Protein 4ES2 (pdb70)

Solvent-accessible surface area: 6005 Å² total; per-residue (Å²): 192,97,36,34,0,43,1,40,6,101,28,158,68,150,30,0,90,72,20,22,143,62,0,12,160,7,0,130,100,47,28,126,100,37,94,86,24,28,1,51,0,104,0,42,80,107,61,8,72,57,1,73,106,75,0,61,89,41,26,44,123,170,131,15,56,34,150,57,90,161,60,59,161,87,208,103,144,99,145,65,82,153,50,133

Sequence (84 aa):
HMMLVLITYDVQSMGGTKRLRKVAKACQNYGQRVQNSVFECIVDSTQLTSLKLELTSLIDEEKDSLRIYRLGYTKVEHIGAKPS

Structure (mmCIF, N/CA/C/O backbone):
data_4ES2
#
_entry.id   4ES2
#
_cell.length_a   66.078
_cell.length_b   33.509
_cell.length_c   39.163
_cell.angle_alpha   90.000
_cell.angle_beta   90.000
_cell.angle_gamma   90.000
#
_symmetry.space_group_name_H-M   'P 21 21 2'
#
loop_
_entity.id
_entity.type
_entity.pdbx_description
1 polymer 'BH0342 protein'
2 water water
#
loop_
_atom_site.group_PDB
_atom_site.id
_atom_site.type_symbol
_atom_site.label_atom_id
_atom_site.label_alt_id
_atom_site.label_comp_id
_atom_site.label_asym_id
_atom_site.label_entity_id
_atom_site.label_seq_id
_atom_site.pdbx_PDB_ins_code
_atom_site.Cartn_x
_atom_site.Cartn_y
_atom_site.Cartn_z
_atom_site.occupancy
_atom_site.B_iso_or_equiv
_atom_site.auth_seq_id
_atom_site.auth_comp_id
_atom_site.auth_asym_id
_atom_site.auth_atom_id
_atom_site.pdbx_PDB_model_num
ATOM 1 N N . HIS A 1 3 ? 12.478 -3.835 33.192 1.00 43.02 -1 HIS A N 1
ATOM 2 C CA . HIS A 1 3 ? 13.596 -4.441 32.465 1.00 32.43 -1 HIS A CA 1
ATOM 3 C C . HIS A 1 3 ? 13.264 -4.625 30.970 1.00 27.24 -1 HIS A C 1
ATOM 4 O O . HIS A 1 3 ? 13.807 -3.907 30.144 1.00 28.13 -1 HIS A O 1
ATOM 11 N N . MET A 1 4 ? 12.356 -5.530 30.619 1.00 24.59 0 MET A N 1
ATOM 12 C CA . MET A 1 4 ? 11.931 -5.668 29.220 1.00 22.86 0 MET A CA 1
ATOM 13 C C . MET A 1 4 ? 10.675 -4.838 28.925 1.00 21.54 0 MET A C 1
ATOM 14 O O . MET A 1 4 ? 9.809 -4.685 29.78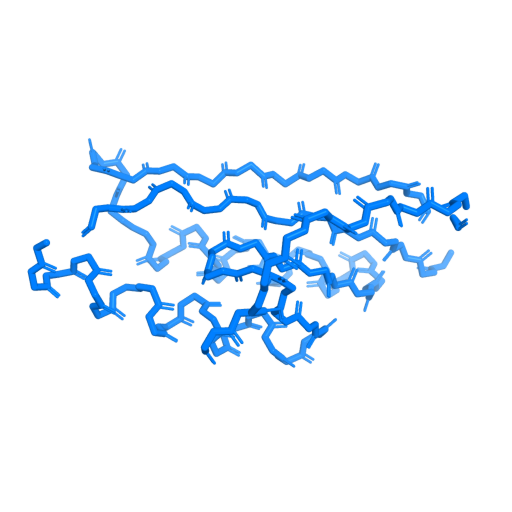6 1.00 31.43 0 MET A O 1
ATOM 19 N N . MET A 1 5 ? 10.571 -4.333 27.700 1.00 14.55 1 MET A N 1
ATOM 20 C CA . MET A 1 5 ? 9.437 -3.527 27.232 1.00 17.78 1 MET A CA 1
ATOM 21 C C . MET A 1 5 ? 8.827 -4.143 25.979 1.00 16.30 1 MET A C 1
ATOM 22 O O . MET A 1 5 ? 9.554 -4.599 25.104 1.00 17.66 1 MET A O 1
ATOM 27 N N . LEU A 1 6 ? 7.503 -4.148 25.872 1.00 16.35 2 LEU A N 1
ATOM 28 C CA . LEU A 1 6 ? 6.866 -4.418 24.582 1.00 14.68 2 LEU A CA 1
ATOM 29 C C . LEU A 1 6 ? 6.734 -3.113 23.806 1.00 13.53 2 LEU A C 1
ATOM 30 O O . LEU A 1 6 ? 6.226 -2.114 24.319 1.00 15.77 2 LEU A O 1
ATOM 35 N N . VAL A 1 7 ? 7.185 -3.143 22.561 1.00 12.71 3 VAL A N 1
ATOM 36 C CA . VAL A 1 7 ? 7.154 -1.987 21.692 1.00 13.67 3 VAL A CA 1
ATOM 37 C C . VAL A 1 7 ? 6.441 -2.361 20.392 1.00 12.53 3 VAL A C 1
ATOM 38 O O . VAL A 1 7 ? 6.725 -3.394 19.763 1.00 15.00 3 VAL A O 1
ATOM 51 N N . LEU A 1 8 ? 5.518 -1.499 19.997 1.00 11.43 4 LEU A N 1
ATOM 52 C CA . LEU A 1 8 ? 4.800 -1.634 18.732 1.00 12.85 4 LEU A CA 1
ATOM 53 C C . LEU A 1 8 ? 5.331 -0.613 17.729 1.00 11.68 4 LEU A C 1
ATOM 54 O O . LEU A 1 8 ? 5.430 0.581 18.027 1.00 12.91 4 LEU A O 1
ATOM 70 N N . ILE A 1 9 ? 5.690 -1.086 16.542 1.00 12.09 5 ILE A N 1
ATOM 71 C CA . ILE A 1 9 ? 6.231 -0.225 15.498 1.00 13.20 5 ILE A CA 1
ATOM 72 C C . ILE A 1 9 ? 5.308 -0.284 14.289 1.00 11.10 5 ILE A C 1
ATOM 73 O O . ILE A 1 9 ? 5.044 -1.362 13.738 1.00 12.27 5 ILE A O 1
ATOM 89 N N . THR A 1 10 ? 4.764 0.868 13.923 1.00 11.21 6 THR A N 1
ATOM 90 C CA . THR A 1 10 ? 3.851 0.972 12.788 1.00 10.96 6 THR A CA 1
ATOM 91 C C . THR A 1 10 ? 4.524 1.798 11.680 1.00 11.92 6 THR A C 1
ATOM 92 O O . THR A 1 10 ? 4.906 2.958 11.877 1.00 11.81 6 THR A O 1
ATOM 103 N N . TYR A 1 11 ? 4.701 1.176 10.520 1.00 11.27 7 TYR A N 1
ATOM 104 C CA . TYR A 1 11 ? 5.448 1.770 9.406 1.00 11.04 7 TYR A CA 1
ATOM 105 C C . TYR A 1 11 ? 4.501 2.094 8.246 1.00 12.46 7 TYR A C 1
ATOM 106 O O . TYR A 1 11 ? 3.876 1.199 7.670 1.00 15.03 7 TYR A O 1
ATOM 124 N N . ASP A 1 12 ? 4.368 3.386 7.957 1.00 13.32 8 ASP A N 1
ATOM 125 C CA . ASP A 1 12 ? 3.527 3.877 6.873 1.00 13.03 8 ASP A CA 1
ATOM 126 C C . ASP A 1 12 ? 4.446 4.130 5.675 1.00 15.84 8 ASP A C 1
ATOM 127 O O . ASP A 1 12 ? 5.166 5.124 5.617 1.00 16.54 8 ASP A O 1
ATOM 132 N N . VAL A 1 13 ? 4.417 3.202 4.730 1.00 17.81 9 VAL A N 1
ATOM 133 C CA . VAL A 1 13 ? 5.271 3.220 3.554 1.00 19.20 9 VAL A CA 1
ATOM 134 C C . VAL A 1 13 ? 4.413 2.848 2.331 1.00 31.90 9 VAL A C 1
ATOM 135 O O . VAL A 1 13 ? 3.537 1.990 2.425 1.00 31.37 9 VAL A O 1
ATOM 139 N N . GLN A 1 14 ? 4.671 3.461 1.178 1.00 33.47 10 GLN A N 1
ATOM 140 C CA . GLN A 1 14 ? 3.945 3.089 -0.037 1.00 36.53 10 GLN A CA 1
ATOM 141 C C . GLN A 1 14 ? 4.580 1.884 -0.737 1.00 38.07 10 GLN A C 1
ATOM 142 O O . GLN A 1 14 ? 5.638 2.004 -1.361 1.00 39.18 10 GLN A O 1
ATOM 148 N N . SER A 1 17 ? 5.575 1.849 -4.566 1.00 44.92 13 SER A N 1
ATOM 149 C CA . SER A 1 17 ? 6.807 2.287 -5.213 1.00 44.29 13 SER A CA 1
ATOM 150 C C . SER A 1 17 ? 7.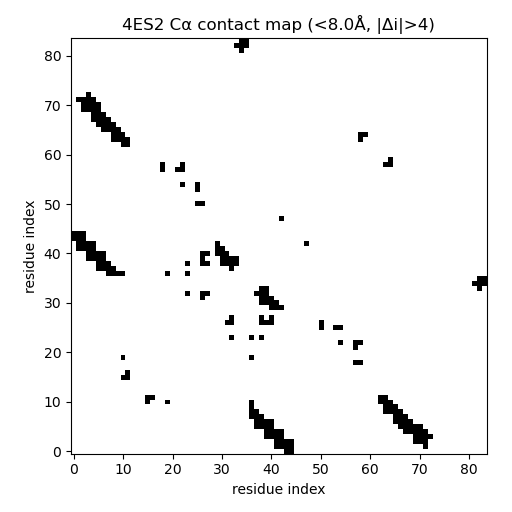960 1.323 -4.982 1.00 41.93 13 SER A C 1
ATOM 151 O O . SER A 1 17 ? 7.934 0.499 -4.075 1.00 44.07 13 SER A O 1
ATOM 154 N N . MET A 1 18 ? 8.975 1.437 -5.823 1.00 42.59 14 MET A N 1
ATOM 155 C CA . MET A 1 18 ? 10.112 0.542 -5.745 1.00 39.98 14 MET A CA 1
ATOM 156 C C . MET A 1 18 ? 10.939 0.800 -4.497 1.00 35.70 14 MET A C 1
ATOM 157 O O . MET A 1 18 ? 11.291 -0.126 -3.781 1.00 37.16 14 MET A O 1
ATOM 162 N N . GLY A 1 19 ? 11.240 2.062 -4.237 1.00 34.14 15 GLY A N 1
ATOM 163 C CA . GLY A 1 19 ? 11.989 2.406 -3.049 1.00 25.64 15 GLY A CA 1
ATOM 164 C C . GLY A 1 19 ? 11.252 1.951 -1.806 1.00 23.48 15 GLY A C 1
ATOM 165 O O . GLY A 1 19 ? 11.852 1.427 -0.878 1.00 21.90 15 GLY A O 1
ATOM 166 N N . GLY A 1 20 ? 9.942 2.160 -1.793 1.00 24.29 16 GLY A N 1
ATOM 167 C CA . GLY A 1 20 ? 9.123 1.793 -0.655 1.00 20.86 16 GLY A CA 1
ATOM 168 C C . GLY A 1 20 ? 9.212 0.317 -0.340 1.00 19.31 16 GLY A C 1
ATOM 169 O O . GLY A 1 20 ? 9.406 -0.070 0.799 1.00 18.97 16 GLY A O 1
ATOM 170 N N . THR A 1 21 ? 9.075 -0.508 -1.368 1.00 23.37 17 THR A N 1
ATOM 171 C CA . THR A 1 21 ? 9.190 -1.956 -1.201 1.00 22.06 17 THR A CA 1
ATOM 172 C C . THR A 1 21 ? 10.569 -2.333 -0.630 1.00 18.78 17 THR A C 1
ATOM 173 O O . THR A 1 21 ? 10.687 -3.194 0.245 1.00 20.12 17 THR A O 1
ATOM 184 N N . LYS A 1 22 ? 11.613 -1.674 -1.113 1.00 21.56 18 LYS A N 1
ATOM 185 C CA . LYS A 1 22 ? 12.956 -1.947 -0.618 1.00 21.59 18 LYS A CA 1
ATOM 186 C C . LYS A 1 22 ? 13.108 -1.537 0.848 1.00 17.36 18 LYS A C 1
ATOM 187 O O . LYS A 1 22 ? 13.676 -2.265 1.656 1.00 18.88 18 LYS A O 1
ATOM 193 N N . ARG A 1 23 ? 12.586 -0.373 1.197 1.00 16.22 19 ARG A N 1
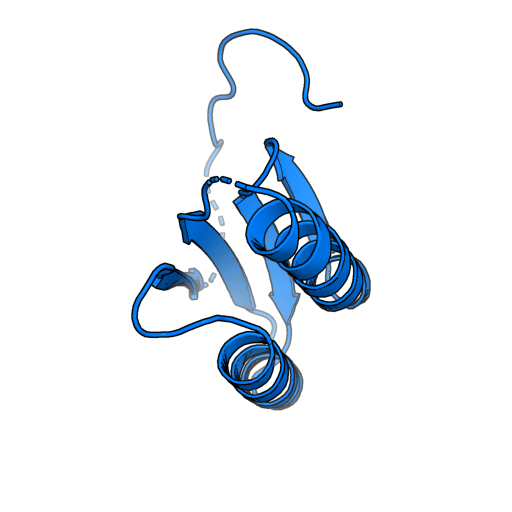ATOM 194 C CA . ARG A 1 23 ? 12.707 0.104 2.565 1.00 16.18 19 ARG A CA 1
ATOM 195 C C . ARG A 1 23 ? 11.911 -0.793 3.522 1.00 15.38 19 ARG A C 1
ATOM 196 O O . ARG A 1 23 ? 12.361 -1.076 4.628 1.00 15.70 19 ARG A O 1
ATOM 217 N N . LEU A 1 24 ? 10.729 -1.244 3.102 1.00 15.17 20 LEU A N 1
ATOM 218 C CA . LEU A 1 24 ? 9.948 -2.158 3.942 1.00 16.11 20 LEU A CA 1
ATOM 219 C C . LEU A 1 24 ? 10.719 -3.449 4.222 1.00 15.32 20 LEU A C 1
ATOM 220 O O . LEU A 1 24 ? 10.724 -3.948 5.347 1.00 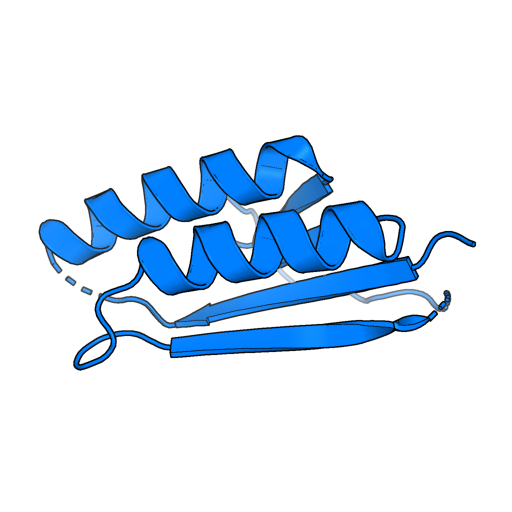15.29 20 LEU A O 1
ATOM 236 N N . ARG A 1 25 ? 11.396 -3.986 3.215 1.00 15.70 21 ARG A N 1
ATOM 237 C CA . ARG A 1 25 ? 12.175 -5.201 3.429 1.00 16.49 21 ARG A CA 1
ATOM 238 C C . ARG A 1 25 ? 13.242 -4.972 4.511 1.00 14.60 21 ARG A C 1
ATOM 239 O O . ARG A 1 25 ? 13.452 -5.804 5.387 1.00 15.67 21 ARG A O 1
ATOM 247 N N . LYS A 1 26 ? 13.921 -3.832 4.436 1.00 15.11 22 LYS A N 1
ATOM 248 C CA . LYS A 1 26 ? 14.973 -3.502 5.397 1.00 16.08 22 LYS A CA 1
ATOM 249 C C . LYS A 1 26 ? 14.431 -3.241 6.797 1.00 13.24 22 LYS A C 1
ATOM 250 O O . LYS A 1 26 ? 15.007 -3.687 7.779 1.00 13.80 22 LYS A O 1
ATOM 269 N N . VAL A 1 27 ? 13.332 -2.502 6.896 1.00 13.37 23 VAL 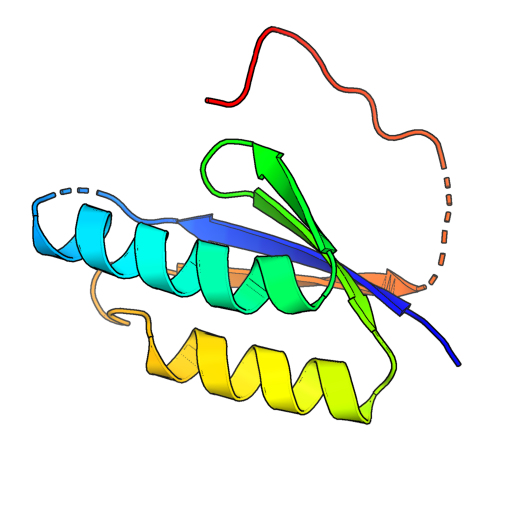A N 1
ATOM 270 C CA . VAL A 1 27 ? 12.700 -2.273 8.186 1.00 12.88 23 VAL A CA 1
ATOM 271 C C . VAL A 1 27 ? 12.236 -3.591 8.811 1.00 13.11 23 VAL A C 1
ATOM 272 O O . VAL A 1 27 ? 12.403 -3.797 10.015 1.00 12.42 23 VAL A O 1
ATOM 285 N N . ALA A 1 28 ? 11.659 -4.476 8.005 1.00 13.59 24 ALA A N 1
ATOM 286 C CA . ALA A 1 28 ? 11.177 -5.760 8.512 1.00 14.37 24 ALA A CA 1
ATOM 287 C C . ALA A 1 28 ? 12.356 -6.587 9.054 1.00 12.80 24 ALA A C 1
ATOM 288 O O . ALA A 1 28 ? 12.264 -7.157 10.134 1.00 14.25 24 ALA A O 1
ATOM 295 N N . LYS A 1 29 ? 13.475 -6.601 8.338 1.00 13.48 25 LYS A N 1
ATOM 296 C CA . LYS A 1 29 ? 14.664 -7.318 8.802 1.00 14.77 25 LYS A CA 1
ATOM 297 C C . LYS A 1 29 ? 15.188 -6.742 10.127 1.00 14.39 25 LYS A C 1
ATOM 298 O O . LYS A 1 29 ? 15.516 -7.472 11.050 1.00 16.33 25 LYS A O 1
ATOM 317 N N . ALA A 1 30 ? 15.251 -5.423 10.235 1.00 13.86 26 ALA A N 1
ATOM 318 C CA . ALA A 1 30 ? 15.696 -4.811 11.476 1.00 14.66 26 ALA A CA 1
ATOM 319 C C . ALA A 1 30 ? 14.779 -5.180 12.661 1.00 12.54 26 ALA A C 1
ATOM 320 O O . ALA A 1 30 ? 15.264 -5.534 13.739 1.00 13.49 26 ALA A O 1
ATOM 327 N N . CYS A 1 31 ? 13.462 -5.089 12.469 1.00 12.42 27 CYS A N 1
ATOM 328 C CA . CYS A 1 31 ? 12.526 -5.442 13.536 1.00 12.30 27 CYS A CA 1
ATOM 329 C C . CYS A 1 31 ? 12.533 -6.922 13.893 1.00 13.35 27 CYS A C 1
ATOM 330 O O . CYS A 1 31 ? 12.350 -7.258 15.054 1.00 13.15 27 CYS A O 1
ATOM 338 N N . GLN A 1 32 ? 12.769 -7.787 12.909 1.00 13.46 28 GLN A N 1
ATOM 339 C CA . GLN A 1 32 ? 12.795 -9.246 13.116 1.00 16.43 28 GLN A CA 1
ATOM 340 C C . GLN A 1 32 ? 13.893 -9.656 14.103 1.00 13.88 28 GLN A C 1
ATOM 341 O O . GLN A 1 32 ? 13.781 -10.680 14.765 1.00 14.01 28 GLN A O 1
ATOM 355 N N . ASN A 1 33 ? 14.938 -8.840 14.201 1.00 12.90 29 ASN A N 1
ATOM 356 C CA . ASN A 1 33 ? 16.017 -9.086 15.154 1.00 13.01 29 ASN A CA 1
ATOM 357 C C . ASN A 1 33 ? 15.526 -9.010 16.611 1.00 11.83 29 ASN A C 1
ATOM 358 O O . ASN A 1 33 ? 16.191 -9.520 17.518 1.00 13.89 29 ASN A O 1
ATOM 369 N N . TYR A 1 34 ? 14.369 -8.368 16.824 1.00 12.14 30 TYR A N 1
ATOM 370 C CA . TYR A 1 34 ? 13.853 -8.122 18.173 1.00 12.29 30 TYR A CA 1
ATOM 371 C C . TYR A 1 34 ? 12.394 -8.528 18.364 1.00 12.71 30 TYR A C 1
ATOM 372 O O . TYR A 1 34 ? 11.775 -8.193 19.376 1.00 14.04 30 TYR A O 1
ATOM 381 N N . GLY A 1 35 ? 11.826 -9.235 17.398 1.00 13.10 31 GLY A N 1
ATOM 382 C CA . GLY A 1 35 ? 10.411 -9.564 17.487 1.00 12.60 31 GLY A CA 1
ATOM 383 C C . GLY A 1 35 ? 9.815 -10.118 16.219 1.00 13.36 31 GLY A C 1
ATOM 384 O O . GLY A 1 35 ? 10.487 -10.778 15.425 1.00 15.26 31 GLY A O 1
ATOM 388 N N . GLN A 1 36 ? 8.525 -9.823 16.042 1.00 13.67 32 GLN A N 1
ATOM 389 C CA . GLN A 1 36 ? 7.697 -10.461 15.021 1.00 15.91 32 GLN A CA 1
ATOM 390 C C . GLN A 1 36 ? 6.924 -9.459 14.190 1.00 13.40 32 GLN A C 1
ATOM 391 O O . GLN A 1 36 ? 6.518 -8.414 14.665 1.00 14.75 32 GLN A O 1
ATOM 405 N N . ARG A 1 37 ? 6.727 -9.826 12.934 1.00 14.92 33 ARG A N 1
ATOM 406 C CA . ARG A 1 37 ? 5.925 -9.078 11.987 1.00 13.56 33 ARG A CA 1
ATOM 407 C C . ARG A 1 37 ? 4.490 -9.596 12.063 1.00 13.68 33 ARG A C 1
ATOM 408 O O . ARG A 1 37 ? 4.215 -10.745 11.719 1.00 17.77 33 ARG A O 1
ATOM 429 N N . VAL A 1 38 ? 3.579 -8.761 12.555 1.00 12.53 34 VAL A N 1
ATOM 430 C CA . VAL A 1 38 ? 2.206 -9.216 12.825 1.00 12.15 34 VAL A CA 1
ATOM 431 C C . VAL A 1 38 ? 1.205 -8.794 11.739 1.00 13.21 34 VAL A C 1
ATOM 432 O O . VAL A 1 38 ? 0.131 -9.391 11.612 1.00 14.49 34 VAL A O 1
ATOM 445 N N . GLN A 1 39 ? 1.572 -7.762 10.981 1.00 12.44 35 GLN A N 1
ATOM 446 C CA . GLN A 1 39 ? 0.890 -7.382 9.748 1.00 12.84 35 GLN A CA 1
ATOM 447 C C . GLN A 1 39 ? 1.971 -6.951 8.772 1.00 14.28 35 GLN A C 1
ATOM 448 O O . GLN A 1 39 ? 3.153 -6.918 9.128 1.00 13.97 35 GLN A O 1
ATOM 462 N N . ASN A 1 40 ? 1.587 -6.611 7.552 1.00 13.68 36 ASN A N 1
ATOM 463 C CA . ASN A 1 40 ? 2.572 -6.286 6.531 1.00 12.55 36 ASN A CA 1
ATOM 464 C C . ASN A 1 40 ? 3.599 -5.269 7.006 1.00 13.89 36 ASN A C 1
ATOM 465 O O . ASN A 1 40 ? 4.789 -5.425 6.741 1.00 15.80 36 ASN A O 1
ATOM 476 N N . SER A 1 41 ? 3.160 -4.225 7.693 1.00 13.56 37 SER A N 1
ATOM 477 C CA . SER A 1 41 ? 4.101 -3.210 8.143 1.00 15.57 37 SER A CA 1
ATOM 478 C C . SER A 1 41 ? 3.866 -2.818 9.602 1.00 12.31 37 SER A C 1
ATOM 479 O O . SER A 1 41 ? 4.042 -1.656 9.987 1.00 12.84 37 SER A O 1
ATOM 487 N N . VAL A 1 42 ? 3.518 -3.813 10.416 1.00 11.98 38 VAL A N 1
ATOM 488 C CA . VAL A 1 42 ? 3.387 -3.639 11.861 1.00 11.54 38 VAL A CA 1
ATOM 489 C C . VAL A 1 42 ? 4.217 -4.734 12.550 1.00 12.46 38 VAL A C 1
ATOM 490 O O . VAL A 1 42 ? 4.110 -5.909 12.209 1.00 12.01 38 VAL A O 1
ATOM 503 N N . PHE A 1 43 ? 5.015 -4.317 13.535 1.00 11.24 39 PHE A N 1
ATOM 504 C CA . PHE A 1 43 ? 5.994 -5.186 14.180 1.00 11.92 39 PHE A CA 1
ATOM 505 C C . PHE A 1 43 ? 5.854 -5.062 15.690 1.00 12.05 39 PHE A C 1
ATOM 506 O O . PHE A 1 43 ? 5.625 -3.958 16.217 1.00 13.59 39 PHE A O 1
ATOM 523 N N . GLU A 1 44 ? 5.956 -6.198 16.372 1.00 10.99 40 GLU A N 1
ATOM 524 C CA . GLU A 1 44 ? 5.953 -6.262 17.820 1.00 11.06 40 GLU A CA 1
ATOM 525 C C . GLU A 1 44 ? 7.317 -6.717 18.288 1.00 10.71 40 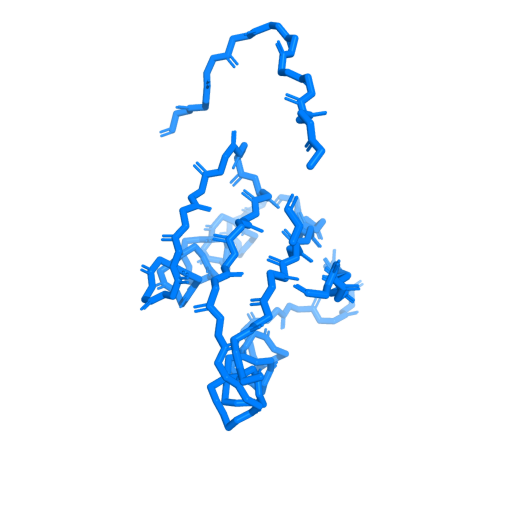GLU A C 1
ATOM 526 O O . GLU A 1 44 ? 7.786 -7.804 17.931 1.00 13.33 40 GLU A O 1
ATOM 538 N N . CYS A 1 45 ? 7.973 -5.859 19.055 1.00 11.78 41 CYS A N 1
ATOM 539 C CA . CYS A 1 45 ? 9.327 -6.132 19.536 1.00 12.08 41 CYS A CA 1
ATOM 540 C C . CYS A 1 45 ? 9.374 -6.133 21.056 1.00 12.39 41 CYS A C 1
ATOM 541 O O . CYS A 1 45 ? 8.656 -5.369 21.705 1.00 14.17 41 CYS A O 1
ATOM 549 N N . ILE A 1 46 ? 10.216 -6.993 21.617 1.00 11.72 42 ILE A N 1
ATOM 550 C CA . ILE A 1 46 ? 10.427 -7.037 23.050 1.00 12.50 42 ILE A CA 1
ATOM 551 C C . ILE A 1 46 ? 11.913 -6.733 23.295 1.00 12.68 42 ILE A C 1
ATOM 552 O O . ILE A 1 46 ? 12.796 -7.457 22.812 1.00 13.36 42 ILE A O 1
ATOM 568 N N . VAL A 1 47 ? 12.167 -5.652 24.023 1.00 12.24 43 VAL A N 1
ATOM 569 C CA . VAL A 1 47 ? 13.475 -5.037 24.063 1.00 12.70 43 VAL A CA 1
ATOM 570 C C . VAL A 1 47 ? 13.778 -4.449 25.429 1.00 11.95 43 VAL A C 1
ATOM 571 O O . VAL A 1 47 ? 12.866 -4.008 26.148 1.00 13.49 43 VAL A O 1
ATOM 584 N N . ASP A 1 48 ? 15.062 -4.410 25.798 1.00 11.76 44 ASP A N 1
ATOM 585 C CA . ASP A 1 48 ? 15.479 -3.560 26.909 1.00 12.16 44 ASP A CA 1
ATOM 586 C C . ASP A 1 48 ? 15.725 -2.129 26.398 1.00 12.74 44 ASP A C 1
ATOM 587 O O . ASP A 1 48 ? 15.527 -1.854 25.220 1.00 12.76 44 ASP A O 1
ATOM 596 N N . SER A 1 49 ? 16.172 -1.232 27.269 1.00 14.97 45 SER A N 1
ATOM 597 C CA . SER A 1 49 ? 16.301 0.178 26.894 1.00 16.26 45 SER A CA 1
ATOM 598 C C . SER A 1 49 ? 17.392 0.387 25.845 1.00 14.92 45 SER A C 1
ATOM 599 O O . SER A 1 49 ? 17.254 1.205 24.937 1.00 15.96 45 SER A O 1
ATOM 607 N N . THR A 1 50 ? 18.476 -0.362 25.974 1.00 13.78 46 THR A N 1
ATOM 608 C CA . THR A 1 50 ? 19.609 -0.236 25.063 1.00 13.44 46 THR A CA 1
ATOM 609 C C . THR A 1 50 ? 19.213 -0.713 23.670 1.00 13.70 46 THR A C 1
ATOM 610 O O . THR A 1 50 ? 19.488 -0.063 22.670 1.00 14.15 46 THR A O 1
ATOM 621 N N . GLN A 1 51 ? 18.531 -1.853 23.619 1.00 11.42 47 GLN A N 1
ATOM 622 C CA . GLN A 1 51 ? 18.080 -2.439 22.366 1.00 11.33 47 GLN A CA 1
ATOM 623 C C . GLN A 1 51 ? 17.038 -1.526 21.692 1.00 9.96 47 GLN A C 1
ATOM 624 O O . GLN A 1 51 ? 17.037 -1.354 20.468 1.00 12.15 47 GLN A O 1
ATOM 638 N N . LEU A 1 52 ? 16.144 -0.923 22.471 1.00 10.91 48 LEU A N 1
ATOM 639 C CA . LEU A 1 52 ? 15.168 -0.008 21.893 1.00 13.04 48 LEU A CA 1
ATOM 640 C C . LEU A 1 52 ? 15.863 1.155 21.186 1.00 11.54 48 LEU A C 1
ATOM 641 O O . LEU A 1 52 ? 15.514 1.508 20.058 1.00 12.25 48 LEU A O 1
ATOM 657 N N . THR A 1 53 ? 16.839 1.768 21.849 1.00 12.30 49 THR A N 1
ATOM 658 C CA . THR A 1 53 ? 17.592 2.865 21.243 1.00 13.24 49 THR A CA 1
ATOM 659 C C . THR A 1 53 ? 18.294 2.428 19.967 1.00 12.36 49 THR A C 1
ATOM 660 O O . THR A 1 53 ? 18.203 3.091 18.934 1.00 13.17 49 THR A O 1
ATOM 671 N N . SER A 1 54 ? 18.955 1.282 20.016 1.00 12.71 50 SER A N 1
ATOM 672 C CA . SER A 1 54 ? 19.673 0.783 18.860 1.00 12.80 50 SER A CA 1
ATOM 673 C C . SER A 1 54 ? 18.701 0.574 17.688 1.00 13.38 50 SER A C 1
ATOM 674 O O . SER A 1 54 ? 18.968 0.980 16.548 1.00 13.34 50 SER A O 1
ATOM 682 N N . LEU A 1 55 ? 17.585 -0.099 17.968 1.00 12.85 51 LEU A N 1
ATOM 683 C CA . LEU A 1 55 ? 16.591 -0.393 16.942 1.00 13.77 51 LEU A CA 1
ATOM 684 C C . LEU A 1 55 ? 16.002 0.908 16.372 1.00 11.37 51 LEU A C 1
ATOM 685 O O . LEU A 1 55 ? 15.870 1.063 15.160 1.00 12.38 51 LEU A O 1
ATOM 701 N N . LYS A 1 56 ? 15.674 1.856 17.239 1.00 12.24 52 LYS A N 1
ATOM 702 C CA . LYS A 1 56 ? 15.048 3.104 16.801 1.00 12.65 52 LYS A CA 1
ATOM 703 C C . LYS A 1 56 ? 15.989 3.933 15.909 1.00 13.05 52 LYS A C 1
ATOM 704 O O . LYS A 1 56 ? 15.548 4.501 14.904 1.00 12.66 52 LYS A O 1
ATOM 723 N N . LEU A 1 57 ? 17.274 3.999 16.267 1.00 11.78 53 LEU A N 1
ATOM 724 C CA . LEU A 1 57 ? 18.287 4.656 15.419 1.00 14.02 53 LEU A CA 1
ATOM 725 C C . LEU A 1 57 ? 18.357 3.977 14.052 1.00 12.36 53 LEU A C 1
ATOM 726 O O . LEU A 1 57 ? 18.379 4.626 13.016 1.00 12.59 53 LEU A O 1
ATOM 742 N N . GLU A 1 58 ? 18.377 2.653 14.054 1.00 12.36 54 GLU A N 1
ATOM 743 C CA . GLU A 1 58 ? 18.436 1.908 12.812 1.00 13.57 54 GLU A CA 1
ATOM 744 C C . GLU A 1 58 ? 17.205 2.183 11.937 1.00 13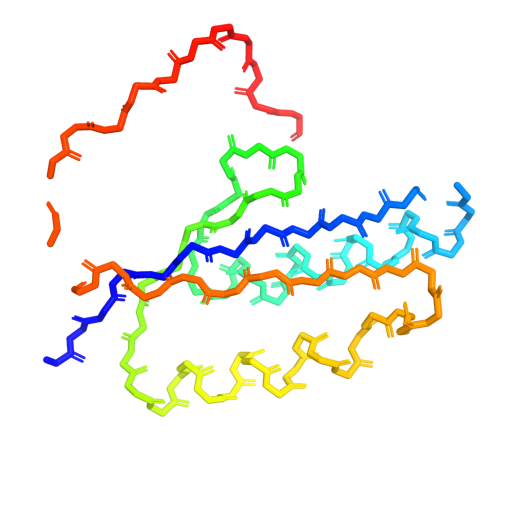.01 54 GLU A C 1
ATOM 745 O O . GLU A 1 58 ? 17.333 2.463 10.751 1.00 13.24 54 GLU A O 1
ATOM 757 N N . LEU A 1 59 ? 16.010 2.096 12.518 1.00 12.20 55 LEU A N 1
ATOM 758 C CA . LEU A 1 59 ? 14.788 2.356 11.755 1.00 12.64 55 LEU A CA 1
ATOM 759 C C . LEU A 1 59 ? 14.741 3.786 11.211 1.00 11.88 55 LEU A C 1
ATOM 760 O O . LEU A 1 59 ? 14.382 3.999 10.054 1.00 13.49 55 LEU A O 1
ATOM 776 N N . THR A 1 60 ? 15.138 4.757 12.030 1.00 12.08 56 THR A N 1
ATOM 777 C CA . THR A 1 60 ? 15.098 6.149 11.594 1.00 13.15 56 THR A CA 1
ATOM 778 C C . THR A 1 60 ? 15.985 6.274 10.355 1.00 12.67 56 THR A C 1
ATOM 779 O O . THR A 1 60 ? 15.636 6.954 9.395 1.00 13.24 56 THR A O 1
ATOM 790 N N . SER A 1 61 ? 17.114 5.563 10.361 1.00 12.74 57 SER A N 1
ATOM 791 C CA . SER A 1 61 ? 18.093 5.701 9.285 1.00 14.34 57 SER A CA 1
ATOM 792 C C . SER A 1 61 ? 17.615 5.045 7.981 1.00 13.99 57 SER A C 1
ATOM 793 O O . SER A 1 61 ? 18.046 5.410 6.900 1.00 16.84 57 SER A O 1
ATOM 796 N N . LEU A 1 62 ? 16.693 4.086 8.088 1.00 13.19 58 LEU A N 1
ATOM 797 C CA . LEU A 1 62 ? 16.246 3.315 6.928 1.00 12.95 58 LEU A CA 1
ATOM 798 C C . LEU A 1 62 ? 15.104 3.943 6.135 1.00 12.61 58 LEU A C 1
ATOM 799 O O . LEU A 1 62 ? 14.927 3.634 4.956 1.00 16.26 58 LEU A O 1
ATOM 815 N N . ILE A 1 63 ? 14.283 4.779 6.772 1.00 13.59 59 ILE A N 1
ATOM 816 C CA . ILE A 1 63 ? 13.090 5.298 6.105 1.00 14.49 59 ILE A CA 1
ATOM 817 C C . ILE A 1 63 ? 13.427 6.499 5.223 1.00 13.17 59 ILE A C 1
ATOM 818 O O . ILE A 1 63 ? 14.500 7.090 5.345 1.00 16.73 59 ILE A O 1
ATOM 834 N N . ASP A 1 64 ? 12.514 6.823 4.313 1.00 15.17 60 ASP A N 1
ATOM 835 C CA . ASP A 1 64 ? 12.557 8.080 3.578 1.00 15.08 60 ASP A CA 1
ATOM 836 C C . ASP A 1 64 ? 11.633 9.041 4.315 1.00 15.67 60 ASP A C 1
ATOM 837 O O . ASP A 1 64 ? 10.417 8.851 4.331 1.00 17.09 60 ASP A O 1
ATOM 846 N N . GLU A 1 65 ? 12.195 10.044 4.965 1.00 15.61 61 GLU A N 1
ATOM 847 C CA . GLU A 1 65 ? 11.387 10.885 5.843 1.00 16.86 61 GLU A CA 1
ATOM 848 C C . GLU A 1 65 ? 10.448 11.840 5.133 1.00 17.39 61 GLU A C 1
ATOM 849 O O . GLU A 1 65 ? 9.566 12.417 5.769 1.00 24.68 61 GLU A O 1
ATOM 861 N N . GLU A 1 66 ? 10.617 12.011 3.826 1.00 16.42 62 GLU A N 1
ATOM 862 C CA . GLU A 1 66 ? 9.655 12.802 3.058 1.00 19.32 62 GLU A CA 1
ATOM 863 C C . GLU A 1 66 ? 8.432 11.982 2.671 1.00 18.52 62 GLU A C 1
ATOM 864 O O . GLU A 1 66 ? 7.356 12.544 2.492 1.00 22.28 62 GLU A O 1
ATOM 876 N N . LYS A 1 67 ? 8.603 10.666 2.543 1.00 18.19 63 LYS A N 1
ATOM 877 C CA . LYS A 1 67 ? 7.585 9.804 1.939 1.00 21.16 63 LYS A CA 1
ATOM 878 C C . LYS A 1 67 ? 6.988 8.779 2.889 1.00 18.44 63 LYS A C 1
ATOM 879 O O . LYS A 1 67 ? 5.926 8.230 2.586 1.00 22.61 63 LYS A O 1
ATOM 898 N N . ASP A 1 68 ? 7.675 8.525 4.006 1.00 15.18 64 ASP A N 1
ATOM 899 C CA . ASP A 1 68 ? 7.302 7.481 4.969 1.00 15.63 64 ASP A CA 1
ATOM 900 C C . ASP A 1 68 ? 7.139 8.077 6.367 1.00 16.08 64 ASP A C 1
ATOM 901 O O . ASP A 1 68 ? 7.671 9.159 6.648 1.00 15.13 64 ASP A O 1
ATOM 910 N N . SER A 1 69 ? 6.480 7.338 7.259 1.00 14.72 65 SER A N 1
ATOM 911 C CA . SER A 1 69 ? 6.590 7.600 8.692 1.00 14.66 65 SER A CA 1
ATOM 912 C C . SER A 1 69 ? 6.604 6.303 9.506 1.00 14.37 65 SER A C 1
ATOM 913 O O . SER A 1 69 ? 6.114 5.267 9.050 1.00 14.98 65 SER A O 1
ATOM 921 N N . LEU A 1 70 ? 7.149 6.395 10.720 1.00 13.52 66 LEU A N 1
ATOM 922 C CA . LEU A 1 70 ? 7.136 5.344 11.734 1.00 13.04 66 LEU A CA 1
ATOM 923 C C . LEU A 1 70 ? 6.533 5.907 12.986 1.00 12.75 66 LEU A C 1
ATOM 924 O O . LEU A 1 70 ? 6.830 7.053 13.347 1.00 13.72 66 LEU A O 1
ATOM 940 N N . ARG A 1 71 ? 5.741 5.101 13.681 1.00 11.28 67 ARG A N 1
ATOM 941 C CA . ARG A 1 71 ? 5.388 5.413 15.063 1.00 10.96 67 ARG A CA 1
ATOM 942 C C . ARG A 1 71 ? 5.876 4.285 15.964 1.00 11.06 67 ARG A C 1
ATOM 943 O O . ARG A 1 71 ? 5.755 3.105 15.631 1.00 12.99 67 ARG A O 1
ATOM 964 N N . ILE A 1 72 ? 6.417 4.677 17.107 1.00 11.13 68 ILE A N 1
ATOM 965 C CA . ILE A 1 72 ? 6.961 3.742 18.073 1.00 12.00 68 ILE A CA 1
ATOM 966 C C . ILE A 1 72 ? 6.191 3.901 19.375 1.00 12.38 68 ILE A C 1
ATOM 967 O O . ILE A 1 72 ? 6.260 4.958 20.036 1.00 14.96 68 ILE A O 1
ATOM 983 N N . TYR A 1 73 ? 5.419 2.866 19.706 1.00 11.68 69 TYR A N 1
ATOM 984 C CA . TYR A 1 73 ? 4.596 2.839 20.915 1.00 11.90 69 TYR A CA 1
ATOM 985 C C . TYR A 1 73 ? 5.241 1.963 21.973 1.00 12.95 69 TYR A C 1
ATOM 986 O O . TYR A 1 73 ? 5.493 0.779 21.739 1.00 13.51 69 TYR A O 1
ATOM 1004 N N . ARG A 1 74 ? 5.459 2.530 23.149 1.00 13.55 70 ARG A N 1
ATOM 1005 C CA . ARG A 1 74 ? 5.974 1.783 24.278 1.00 14.20 70 ARG A CA 1
ATOM 1006 C C . ARG A 1 74 ? 4.802 1.284 25.123 1.00 14.94 70 ARG A C 1
ATOM 1007 O O . ARG A 1 74 ? 4.091 2.084 25.747 1.00 18.47 70 ARG A O 1
ATOM 1015 N N . LEU A 1 75 ? 4.564 -0.024 25.113 1.00 19.54 71 LEU A N 1
ATOM 1016 C CA . LEU A 1 75 ? 3.416 -0.603 25.820 1.00 24.27 71 LEU A CA 1
ATOM 1017 C C . LEU A 1 75 ? 3.731 -1.069 27.241 1.00 27.49 71 LEU A C 1
ATOM 1018 O O . LEU A 1 75 ? 2.834 -1.498 27.959 1.00 33.34 71 LEU A O 1
ATOM 1023 N N . GLY A 1 76 ? 4.988 -0.986 27.656 1.00 27.00 72 GLY A N 1
ATOM 1024 C CA . GLY A 1 76 ? 5.351 -1.312 29.027 1.00 32.88 72 GLY A CA 1
ATOM 1025 C C . GLY A 1 76 ? 5.851 -2.731 29.238 1.00 28.45 72 GLY A C 1
ATOM 1026 O O . GLY A 1 76 ? 6.007 -3.491 28.280 1.00 22.78 72 GLY A O 1
ATOM 1027 N N . TYR A 1 79 ? 2.928 -6.315 29.805 1.00 35.46 75 TYR A N 1
ATOM 1028 C CA . TYR A 1 79 ? 1.768 -6.229 28.921 1.00 34.36 75 TYR A CA 1
ATOM 1029 C C . TYR A 1 79 ? 1.167 -7.603 28.596 1.00 34.59 75 TYR A C 1
ATOM 1030 O O . TYR A 1 79 ? -0.002 -7.870 28.899 1.00 35.84 75 TYR A O 1
ATOM 1039 N N . THR A 1 81 ? -2.492 -7.840 28.060 1.00 30.00 77 THR A N 1
ATOM 1040 C CA . THR A 1 81 ? -3.837 -7.584 27.561 1.00 30.00 77 THR A CA 1
ATOM 1041 C C . THR A 1 81 ? -4.009 -8.146 26.152 1.00 30.00 77 THR A C 1
ATOM 1042 O O . THR A 1 81 ? -3.234 -7.852 25.258 1.00 30.00 77 THR A O 1
ATOM 1044 N N . LYS A 1 82 ? -5.026 -8.970 25.956 1.00 29.12 78 LYS A N 1
ATOM 1045 C CA . LYS A 1 82 ? -5.230 -9.580 24.656 1.00 26.75 78 LYS A CA 1
ATOM 1046 C C . LYS A 1 82 ? -5.373 -8.530 23.555 1.00 23.26 78 LYS A C 1
ATOM 1047 O O . LYS A 1 82 ? -6.169 -7.615 23.663 1.00 22.02 78 LYS A O 1
ATOM 1053 N N . VAL A 1 83 ? -4.578 -8.676 22.504 1.00 26.92 79 VAL A N 1
ATOM 1054 C CA . VAL A 1 83 ? -4.733 -7.883 21.295 1.00 21.30 79 VAL A CA 1
ATOM 1055 C C . VAL A 1 83 ? -5.645 -8.723 20.411 1.00 16.02 79 VAL A C 1
ATOM 1056 O O . VAL A 1 83 ? -5.422 -9.923 20.271 1.00 27.10 79 VAL A O 1
ATOM 1060 N N . GLU A 1 84 ? -6.652 -8.115 19.800 1.00 14.15 80 GLU A N 1
ATOM 1061 C CA . GLU A 1 84 ? -7.549 -8.860 18.913 1.00 14.68 80 GLU A CA 1
ATOM 1062 C C . GLU A 1 84 ? -7.096 -8.706 17.457 1.00 13.51 80 GLU A C 1
ATOM 1063 O O . GLU A 1 84 ? -6.904 -7.598 16.970 1.00 14.64 80 GLU A O 1
ATOM 1075 N N . HIS A 1 85 ? -6.898 -9.837 16.792 1.00 12.89 81 HIS A N 1
ATOM 1076 C CA . HIS A 1 85 ? -6.547 -9.877 15.381 1.00 11.70 81 HIS A CA 1
ATOM 1077 C C . HIS A 1 85 ? -7.793 -10.313 14.610 1.00 12.63 81 HIS A C 1
ATOM 1078 O O . HIS A 1 85 ? -8.394 -11.353 14.898 1.00 14.95 81 HIS A O 1
ATOM 1093 N N . ILE A 1 86 ? -8.175 -9.508 13.630 1.00 12.10 82 ILE A N 1
ATOM 1094 C CA . ILE A 1 86 ? -9.409 -9.719 12.874 1.00 12.85 82 ILE A CA 1
ATOM 1095 C C . ILE A 1 86 ? -9.059 -9.809 11.396 1.00 13.72 82 ILE A C 1
ATOM 1096 O O . ILE A 1 86 ? -8.433 -8.896 10.856 1.00 14.67 82 ILE A O 1
ATOM 1112 N N . GLY A 1 87 ? -9.438 -10.901 10.737 1.00 16.92 83 GLY A N 1
ATOM 1113 C CA . GLY A 1 87 ? -9.140 -11.065 9.325 1.00 19.50 83 GLY A CA 1
ATOM 1114 C C . GLY A 1 87 ? -7.908 -11.933 9.078 1.00 18.51 83 GLY A C 1
ATOM 1115 O O . GLY A 1 87 ? -7.470 -12.667 9.961 1.00 27.48 83 GLY A O 1
ATOM 1116 N N . ALA A 1 88 ? -7.335 -11.824 7.886 1.00 24.13 84 ALA A N 1
ATOM 1117 C CA . ALA A 1 88 ? -6.320 -12.767 7.408 1.00 31.07 84 ALA A CA 1
ATOM 1118 C C . ALA A 1 88 ? -4.864 -12.484 7.808 1.00 36.83 84 ALA A C 1
ATOM 1119 O O . ALA A 1 88 ? -4.577 -11.635 8.664 1.00 30.11 84 ALA A O 1
ATOM 1121 N N . LYS A 1 89 ? -3.976 -13.263 7.179 1.00 42.24 85 LYS A N 1
ATOM 1122 C CA . LYS A 1 89 ? -2.527 -13.005 7.015 1.00 37.17 85 LYS A CA 1
ATOM 1123 C C . LYS A 1 89 ? -1.721 -12.691 8.274 1.00 35.82 85 LYS A C 1
ATOM 1124 O O . LYS A 1 89 ? -2.141 -13.032 9.383 1.00 45.58 85 LYS A O 1
ATOM 1130 N N . PRO A 1 90 ? -0.549 -12.032 8.117 1.00 39.33 86 PRO A N 1
ATOM 1131 C CA . PRO A 1 90 ? 0.080 -11.442 6.922 1.00 38.82 86 PRO A CA 1
ATOM 1132 C C . PRO A 1 90 ? 0.971 -12.3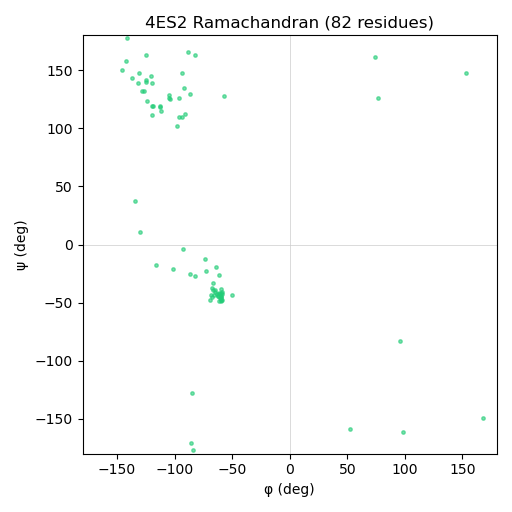75 6.100 1.00 41.88 86 PRO A C 1
ATOM 1133 O O . PRO A 1 90 ? 1.366 -13.455 6.556 1.00 41.59 86 PRO A O 1
ATOM 1137 N N . SER A 1 91 ? 1.285 -11.931 4.884 1.00 41.20 87 SER A N 1
ATOM 1138 C CA . SER A 1 91 ? 2.255 -12.602 4.024 1.00 43.67 87 SER A CA 1
ATOM 1139 C C . SER A 1 91 ? 3.677 -12.219 4.425 1.00 45.32 87 SER A C 1
ATOM 1140 O O . SER A 1 91 ? 4.419 -13.034 4.974 1.00 47.06 87 SER A O 1
#

Radius of gyration: 12.78 Å; Cα contacts (8 Å, |Δi|>4): 121; chains: 1; bounding box: 29×26×38 Å

Nearest PDB structures (foldseek):
  4es1-assembly1_A-2  TM=9.865E-01  e=1.790E-15  Halalkalibacterium halodurans C-125
  4es3-assembly1_A-2  TM=9.712E-01  e=1.790E-15  Halalkalibacterium halodurans C-125
  4es2-assembly1_A-2  TM=4.896E-01  e=8.128E-18  Halalkalibacterium halodurans C-125
  5h1p-assembly1_B  TM=9.541E-01  e=1.970E-10  Xanthomonas albilineans GPE PC73
  7f84-assembly1_B  TM=9.466E-01  e=2.418E-10  Leptospira interrogans serovar Copenhageni str. Fiocruz L1-130

InterPro domains:
  IPR019199 Virulence-associated protein D / CRISPR associated protein Cas2 [PF09827] (1-78)
  IPR021127 CRISPR-associated endonuclease Cas2 [MF_01471] (1-95)
  IPR021127 CRISPR-associated endonuclease Cas2 [PIRSF032582] (1-96)
  IPR021127 CRISPR-associated endonuclease Cas2 [PTHR34405] (1-87)
  IPR021127 CRISPR-associated endonuclease Cas2 [TIGR01573] (1-96)
  IPR021127 CRISPR-associated endonuclease Cas2 [cd09725] (3-86)

GO terms:
  GO:0000287 magnesium ion binding (F, IDA)
  GO:0042803 protein homodimerization activity (F, IDA)
  GO:0004520 DNA endonuclease activity (F, IDA)

B-factor: mean 21.35, std 9.61, range [9.96, 58.97]

Organism: Halalkalibacterium halodurans (strain ATCC BAA-125 / DSM 18197 / FERM 7344 / JCM 9153 / C-125) (NCBI:txid272558)

Secondary structure (DSSP, 8-state):
--EEEEEEEE---HHHHHHHHHHHHHHHTTEEEEETTEEEEEE-HHHHHHHHHHHHHHS-TTT-EEEEEE----PPP--S----

Foldseek 3Di:
DKWKKKKAKFFDPDLRVVLLVQLQVLLVVFFDDPASGMTIGIDDPVSVVVSVVSNVVSDDVVGMDMDMDTPSDDDDDDDDDDDD

CATH classification: 3.30.70.240